Protein AF-A0A7S1RZ98-F1 (afdb_monomer)

pLDDT: mean 93.74, std 7.47, range [61.5, 98.56]

Structure (mmCIF, N/CA/C/O backbone):
data_AF-A0A7S1RZ98-F1
#
_entry.id   AF-A0A7S1RZ98-F1
#
loop_
_atom_site.group_PDB
_atom_site.id
_atom_site.type_symbol
_atom_site.label_atom_id
_atom_site.label_alt_id
_atom_site.label_comp_id
_atom_site.label_asym_id
_atom_site.label_entity_id
_atom_site.label_seq_id
_atom_site.pdbx_PDB_ins_code
_atom_site.Cartn_x
_atom_site.Cartn_y
_atom_site.Cartn_z
_atom_site.occupancy
_atom_site.B_iso_or_equiv
_atom_site.auth_seq_id
_atom_site.auth_comp_id
_atom_site.auth_asym_id
_atom_site.auth_atom_id
_atom_site.pdbx_PDB_model_num
ATOM 1 N N . ARG A 1 1 ? 1.018 -13.438 12.234 1.00 81.25 1 ARG A N 1
ATOM 2 C CA . ARG A 1 1 ? 1.561 -12.276 12.984 1.00 81.25 1 ARG A CA 1
ATOM 3 C C . ARG A 1 1 ? 0.462 -11.280 13.371 1.00 81.25 1 ARG A C 1
ATOM 5 O O . ARG A 1 1 ? 0.225 -11.142 14.561 1.00 81.25 1 ARG A O 1
ATOM 12 N N . TYR A 1 2 ? -0.273 -10.687 12.420 1.00 88.19 2 TYR A N 1
ATOM 13 C CA . TYR A 1 2 ? -1.309 -9.672 12.700 1.00 88.19 2 TYR A CA 1
ATOM 14 C C . TYR A 1 2 ? -2.369 -10.080 13.736 1.00 88.19 2 TYR A C 1
ATOM 16 O O . TYR A 1 2 ? -2.457 -9.448 14.783 1.00 88.19 2 TYR A O 1
ATOM 24 N N . ARG A 1 3 ? -3.100 -11.180 13.515 1.00 90.56 3 ARG A N 1
ATOM 25 C CA . ARG A 1 3 ? -4.128 -11.670 14.461 1.00 90.56 3 ARG A CA 1
ATOM 26 C C . ARG A 1 3 ? -3.591 -12.078 15.833 1.00 90.56 3 ARG A C 1
ATOM 28 O O . ARG A 1 3 ? -4.325 -12.033 16.807 1.00 90.56 3 ARG A O 1
ATOM 35 N N . LYS A 1 4 ? -2.317 -12.475 15.909 1.00 92.81 4 LYS A N 1
ATOM 36 C CA . LYS A 1 4 ? -1.699 -12.953 17.155 1.00 92.81 4 LYS A CA 1
ATOM 37 C C . LYS A 1 4 ? -1.125 -11.821 18.013 1.00 92.81 4 LYS A C 1
ATOM 39 O O . LYS A 1 4 ? -1.041 -11.993 19.218 1.00 92.81 4 LYS A O 1
ATOM 44 N N . ALA A 1 5 ? -0.712 -10.703 17.411 1.00 93.19 5 ALA A N 1
ATOM 45 C CA . ALA A 1 5 ? 0.003 -9.640 18.125 1.00 93.19 5 ALA A CA 1
ATOM 46 C C . ALA A 1 5 ? -0.499 -8.234 17.773 1.00 93.19 5 ALA A C 1
ATOM 48 O O . ALA A 1 5 ? -0.937 -7.501 18.653 1.00 93.19 5 ALA A O 1
ATOM 49 N N . THR A 1 6 ? -0.486 -7.864 16.490 1.00 93.19 6 THR A N 1
ATOM 50 C CA . THR A 1 6 ? -0.806 -6.497 16.053 1.00 93.19 6 THR A CA 1
ATOM 51 C C . THR A 1 6 ? -2.249 -6.104 16.361 1.00 93.19 6 THR A C 1
ATOM 53 O O . THR A 1 6 ? -2.471 -5.067 16.971 1.00 93.19 6 THR A O 1
ATOM 56 N N . LEU A 1 7 ? -3.234 -6.925 15.984 1.00 93.69 7 LEU A N 1
ATOM 57 C CA . LEU A 1 7 ? -4.649 -6.611 16.211 1.00 93.69 7 LEU A CA 1
ATOM 58 C C . LEU A 1 7 ? -5.004 -6.559 17.711 1.00 93.69 7 LEU A C 1
ATOM 60 O O . LEU A 1 7 ? -5.629 -5.580 18.117 1.00 93.69 7 LEU A O 1
ATOM 64 N N . PRO A 1 8 ? -4.565 -7.512 18.563 1.00 94.62 8 PRO A N 1
ATOM 65 C CA . PRO A 1 8 ? -4.723 -7.381 20.013 1.00 94.62 8 PRO A CA 1
ATOM 66 C C . PRO A 1 8 ? -4.103 -6.101 20.589 1.00 94.62 8 PRO A C 1
ATOM 68 O O . PRO A 1 8 ? -4.730 -5.429 21.404 1.00 94.62 8 PRO A O 1
ATOM 71 N N . MET A 1 9 ? -2.897 -5.728 20.145 1.00 94.06 9 MET A N 1
ATOM 72 C CA . MET A 1 9 ? -2.237 -4.497 20.589 1.00 94.06 9 MET A CA 1
ATOM 73 C C . MET A 1 9 ? -3.020 -3.248 20.166 1.00 94.06 9 MET A C 1
ATOM 75 O O . MET A 1 9 ? -3.214 -2.348 20.977 1.00 94.06 9 MET A O 1
ATOM 79 N N . LEU A 1 10 ? -3.512 -3.206 18.924 1.00 92.06 10 LEU A N 1
ATOM 80 C CA . LEU A 1 10 ? -4.313 -2.090 18.415 1.00 92.06 10 LEU A CA 1
ATOM 81 C C . LEU A 1 10 ? -5.631 -1.921 19.180 1.00 92.06 10 LEU A C 1
ATOM 83 O O . LEU A 1 10 ? -6.031 -0.790 19.442 1.00 92.06 10 LEU A O 1
ATOM 87 N N . ARG A 1 11 ? -6.290 -3.022 19.565 1.00 90.12 11 ARG A N 1
ATOM 88 C CA . ARG A 1 11 ? -7.514 -2.981 20.385 1.00 90.12 11 ARG A CA 1
ATOM 89 C C . ARG A 1 11 ? -7.240 -2.351 21.750 1.00 90.12 11 ARG A C 1
ATOM 91 O O . ARG A 1 11 ? -7.879 -1.362 22.089 1.00 90.12 11 ARG A O 1
ATOM 98 N N . ARG A 1 12 ? -6.198 -2.818 22.446 1.00 92.06 12 ARG A N 1
ATOM 99 C CA . ARG A 1 12 ? -5.769 -2.247 23.735 1.00 92.06 12 ARG A CA 1
ATOM 100 C C . ARG A 1 12 ? -5.386 -0.769 23.629 1.00 92.06 12 ARG A C 1
ATOM 102 O O . ARG A 1 12 ? -5.718 0.017 24.507 1.00 92.06 12 ARG A O 1
ATOM 109 N N . ALA A 1 13 ? -4.697 -0.383 22.554 1.00 90.81 13 ALA A N 1
ATOM 110 C CA . ALA A 1 13 ? -4.330 1.012 22.320 1.00 90.81 13 ALA A CA 1
ATOM 111 C C . ALA A 1 13 ? -5.563 1.901 22.095 1.00 90.81 13 ALA A C 1
ATOM 113 O O . ALA A 1 13 ? -5.596 3.030 22.573 1.00 90.81 13 ALA A O 1
ATOM 114 N N . ARG A 1 14 ? -6.587 1.399 21.392 1.00 87.25 14 ARG A N 1
ATOM 115 C CA . ARG A 1 14 ? -7.849 2.121 21.181 1.00 87.25 14 ARG A CA 1
ATOM 116 C C . ARG A 1 14 ? -8.665 2.278 22.456 1.00 87.25 14 ARG A C 1
ATOM 118 O O . ARG A 1 14 ? -9.207 3.356 22.661 1.00 87.25 14 ARG A O 1
ATOM 125 N N . GLU A 1 15 ? -8.729 1.243 23.288 1.00 87.44 15 GLU A N 1
ATOM 126 C CA . GLU A 1 15 ? -9.374 1.308 24.606 1.00 87.44 15 GLU A CA 1
ATOM 127 C C . GLU A 1 15 ? -8.727 2.411 25.455 1.00 87.44 15 GLU A C 1
ATOM 129 O O . G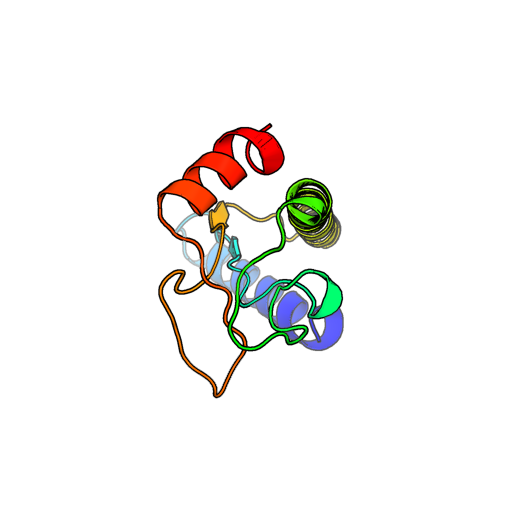LU A 1 15 ? -9.405 3.349 25.855 1.00 87.44 15 GLU A O 1
ATOM 134 N N . ALA A 1 16 ? -7.395 2.394 25.589 1.00 87.62 16 ALA A N 1
ATOM 135 C CA . ALA A 1 16 ? -6.665 3.419 26.339 1.00 87.62 16 ALA A CA 1
ATOM 136 C C . ALA A 1 16 ? -6.791 4.838 25.739 1.00 87.62 16 ALA A C 1
ATOM 138 O O . ALA A 1 16 ? -6.795 5.835 26.462 1.00 87.62 16 ALA A O 1
ATOM 139 N N . ALA A 1 17 ? -6.882 4.953 24.410 1.00 84.75 17 ALA A N 1
ATOM 140 C CA . ALA A 1 17 ? -7.071 6.236 23.732 1.00 84.75 17 ALA A CA 1
ATOM 141 C C . ALA A 1 17 ? -8.489 6.810 23.928 1.00 84.75 17 ALA A C 1
ATOM 143 O O . ALA A 1 17 ? -8.650 8.026 24.018 1.00 84.75 17 ALA A O 1
ATOM 144 N N . GLY A 1 18 ? -9.515 5.956 24.019 1.00 72.38 18 GLY A N 1
ATOM 145 C CA . GLY A 1 18 ? -10.894 6.378 24.290 1.00 72.38 18 GLY A CA 1
ATOM 146 C C . GLY A 1 18 ? -11.036 7.118 25.623 1.00 72.38 18 GLY A C 1
ATOM 147 O O . GLY A 1 18 ? -11.800 8.077 25.714 1.00 72.38 18 GLY A O 1
ATOM 148 N N . ASP A 1 19 ? -10.214 6.752 26.604 1.00 61.50 19 ASP A N 1
ATOM 149 C CA . ASP A 1 19 ? -10.218 7.335 27.948 1.00 61.50 19 ASP A CA 1
ATOM 150 C C . ASP A 1 19 ? -9.498 8.695 28.040 1.00 61.50 19 ASP A C 1
ATOM 152 O O . ASP A 1 19 ? -9.572 9.369 29.066 1.00 61.50 19 ASP A O 1
ATOM 156 N N . SER A 1 20 ? -8.796 9.127 26.983 1.00 66.81 20 SER A N 1
ATOM 157 C CA . SER A 1 20 ? -7.914 10.310 27.015 1.00 66.81 20 SER A CA 1
ATOM 158 C C . SER A 1 20 ? -8.444 11.543 26.268 1.00 66.81 20 SER A C 1
ATOM 160 O O . SER A 1 20 ? -7.755 12.558 26.196 1.00 66.81 20 SER A O 1
ATOM 162 N N . GLY A 1 21 ? -9.672 11.505 25.733 1.00 62.59 21 GLY A N 1
ATOM 163 C CA . GLY A 1 21 ? -10.362 12.686 25.180 1.00 62.59 21 GLY A CA 1
ATOM 164 C C . GLY A 1 21 ? -9.810 13.241 23.852 1.00 62.59 21 GLY A C 1
ATOM 165 O O . GLY A 1 21 ? -10.317 14.244 23.358 1.00 62.59 21 GLY A O 1
ATOM 166 N N . GLY A 1 22 ? -8.806 12.592 23.246 1.00 67.62 22 GLY A N 1
ATOM 167 C CA . GLY A 1 22 ? -8.107 13.035 22.025 1.00 67.62 22 GLY A CA 1
ATOM 168 C C . GLY A 1 22 ? -8.736 12.617 20.685 1.00 67.62 22 GLY A C 1
ATOM 169 O O . GLY A 1 22 ? -8.117 12.794 19.635 1.00 67.62 22 GLY A O 1
ATOM 170 N N . GLY A 1 23 ? -9.949 12.057 20.69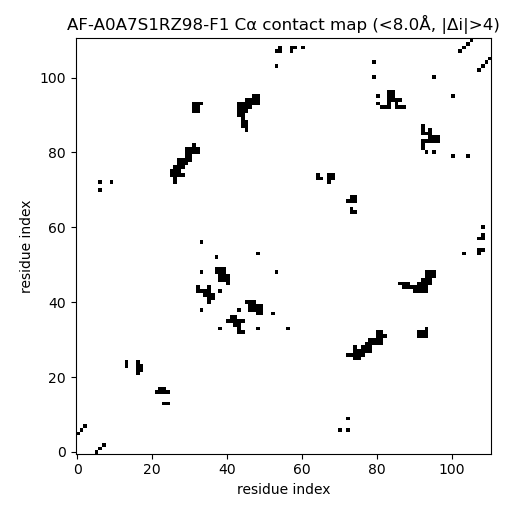6 1.00 72.75 23 GLY A N 1
ATOM 171 C CA . GLY A 1 23 ? -10.611 11.511 19.506 1.00 72.75 23 GLY A CA 1
ATOM 172 C C . GLY A 1 23 ? -10.127 10.103 19.111 1.00 72.75 23 GLY A C 1
ATOM 173 O O . GLY A 1 23 ? -9.262 9.523 19.767 1.00 72.75 23 GLY A O 1
ATOM 174 N N . PRO A 1 24 ? -10.708 9.499 18.056 1.00 78.88 24 PRO A N 1
ATOM 175 C CA . PRO A 1 24 ? -10.423 8.114 17.686 1.00 78.88 24 PRO A CA 1
ATOM 176 C C . PRO A 1 24 ? -8.997 7.933 17.139 1.00 78.88 24 PRO A C 1
ATOM 178 O O . PRO A 1 24 ? -8.536 8.707 16.298 1.00 78.88 24 PRO A O 1
ATOM 181 N N . LEU A 1 25 ? -8.322 6.854 17.556 1.00 88.56 25 LEU A N 1
ATOM 182 C CA . LEU A 1 25 ? -6.989 6.486 17.067 1.00 88.56 25 LEU A CA 1
ATOM 183 C C . LEU A 1 25 ? -7.006 6.218 15.550 1.00 88.56 25 LEU A C 1
ATOM 185 O O . LEU A 1 25 ? -7.632 5.258 15.083 1.00 88.56 25 LEU A O 1
ATOM 189 N N . LYS A 1 26 ? -6.266 7.033 14.792 1.00 91.62 26 LYS A N 1
ATOM 190 C CA . LYS A 1 26 ? -6.100 6.899 13.338 1.00 91.62 26 LYS A CA 1
ATOM 191 C C . LYS A 1 26 ? -4.994 5.900 13.006 1.00 91.62 26 LYS A C 1
ATOM 193 O O . LYS A 1 26 ? -3.914 5.954 13.588 1.00 91.62 26 LYS A O 1
ATOM 198 N N . LEU A 1 27 ? -5.256 5.006 12.053 1.00 94.25 27 LEU A N 1
ATOM 199 C CA . LEU A 1 27 ? -4.289 4.008 11.592 1.00 94.25 27 LEU A CA 1
ATOM 200 C C . LEU A 1 27 ? -3.755 4.385 10.212 1.00 94.25 27 LEU A C 1
ATOM 202 O O . LEU A 1 27 ? -4.536 4.575 9.284 1.00 94.25 27 LEU A O 1
ATOM 206 N N . VAL A 1 28 ? -2.433 4.459 10.076 1.00 96.88 28 VAL A N 1
ATOM 207 C CA . VAL A 1 28 ? -1.749 4.645 8.790 1.00 96.88 28 VAL A CA 1
ATOM 208 C C . VAL A 1 28 ? -0.960 3.381 8.478 1.00 96.88 28 VAL A C 1
ATOM 210 O O . VAL A 1 28 ? -0.291 2.849 9.365 1.00 96.88 28 VAL A O 1
ATOM 213 N N . ALA A 1 29 ? -1.033 2.895 7.240 1.00 97.31 29 ALA A N 1
ATOM 214 C CA . ALA A 1 29 ? -0.232 1.762 6.781 1.00 97.31 29 ALA A CA 1
ATOM 215 C C . ALA A 1 29 ? 0.683 2.159 5.616 1.00 97.31 29 ALA A C 1
ATOM 217 O O . ALA A 1 29 ? 0.285 2.901 4.726 1.00 97.31 29 ALA A O 1
ATOM 218 N N . SER A 1 30 ? 1.906 1.636 5.626 1.00 97.81 30 SER A N 1
ATOM 219 C CA . SER A 1 30 ? 2.937 1.892 4.617 1.00 97.81 30 SER A CA 1
ATOM 220 C C . SER A 1 30 ? 3.603 0.558 4.275 1.00 97.81 30 SER A C 1
ATOM 222 O O . SER A 1 30 ? 4.092 -0.111 5.196 1.00 97.81 30 SER A O 1
ATOM 224 N N . PRO A 1 31 ? 3.575 0.091 3.014 1.00 97.50 31 PRO A N 1
ATOM 225 C CA . PRO A 1 31 ? 4.236 -1.153 2.648 1.00 97.50 31 PRO A CA 1
ATOM 226 C C . PRO A 1 31 ? 5.741 -0.940 2.476 1.00 97.50 31 PRO A C 1
ATOM 228 O O . PRO A 1 31 ? 6.180 0.049 1.901 1.00 97.50 31 PRO A O 1
ATOM 231 N N . TRP A 1 32 ? 6.537 -1.911 2.919 1.00 97.25 32 TRP A N 1
ATOM 232 C CA . TRP A 1 32 ? 7.981 -1.917 2.665 1.00 97.25 32 TRP A CA 1
ATOM 233 C C . TRP A 1 32 ? 8.346 -2.453 1.286 1.00 97.25 32 TRP A C 1
ATOM 235 O O . TRP A 1 32 ? 9.333 -2.020 0.699 1.00 97.25 32 TRP A O 1
ATOM 245 N N . SER A 1 33 ? 7.574 -3.402 0.756 1.00 97.38 33 SER A N 1
ATOM 246 C CA . SER A 1 33 ? 7.852 -3.972 -0.558 1.00 97.38 33 SER A CA 1
ATOM 247 C C . SER A 1 33 ? 6.668 -4.786 -1.080 1.00 97.38 33 SER A C 1
ATOM 249 O O . SER A 1 33 ? 6.017 -5.487 -0.293 1.00 97.38 33 SER A O 1
ATOM 251 N N . PRO A 1 34 ? 6.410 -4.760 -2.396 1.00 97.81 34 PRO A N 1
ATOM 252 C CA . PRO A 1 34 ? 5.598 -5.769 -3.060 1.00 97.81 34 PRO A CA 1
ATOM 253 C C . PRO A 1 34 ? 6.200 -7.182 -2.921 1.00 97.81 34 PRO A C 1
ATOM 255 O O . PRO A 1 34 ? 7.403 -7.337 -2.684 1.00 97.81 34 PRO A O 1
ATOM 258 N N . PRO A 1 35 ? 5.403 -8.246 -3.126 1.00 98.06 35 PRO A N 1
ATOM 259 C CA . PRO A 1 35 ? 5.924 -9.602 -3.247 1.00 98.06 35 PRO A CA 1
ATOM 260 C C . PRO A 1 35 ? 7.029 -9.708 -4.306 1.00 98.06 35 PRO A C 1
ATOM 262 O O . PRO A 1 35 ? 6.937 -9.108 -5.374 1.00 98.06 35 PRO A O 1
ATOM 265 N N . ALA A 1 36 ? 8.036 -10.546 -4.047 1.00 98.12 36 ALA A N 1
ATOM 266 C CA . ALA A 1 36 ? 9.214 -10.711 -4.903 1.00 98.12 36 ALA A CA 1
ATOM 267 C C . ALA A 1 36 ? 8.887 -10.954 -6.391 1.00 98.12 36 ALA A C 1
ATOM 269 O O . ALA A 1 36 ? 9.556 -10.429 -7.277 1.00 98.12 36 ALA A O 1
ATOM 270 N N . TRP A 1 37 ? 7.828 -11.713 -6.683 1.00 98.25 37 TRP A N 1
ATOM 271 C CA . TRP A 1 37 ? 7.419 -12.025 -8.053 1.00 98.25 37 TRP A CA 1
ATOM 272 C C . TRP A 1 37 ? 6.845 -10.824 -8.820 1.00 98.25 37 TRP A C 1
ATOM 274 O O . TRP A 1 37 ? 6.803 -10.876 -10.048 1.00 98.25 37 TRP A O 1
ATOM 284 N N . MET A 1 38 ? 6.448 -9.751 -8.126 1.00 98.56 38 MET A N 1
ATOM 285 C CA . MET A 1 38 ? 5.986 -8.505 -8.742 1.00 98.56 38 MET A CA 1
ATOM 286 C C . MET A 1 38 ? 7.131 -7.549 -9.115 1.00 98.56 38 MET A C 1
ATOM 288 O O . MET A 1 38 ? 6.886 -6.500 -9.711 1.00 98.56 38 MET A O 1
ATOM 292 N N . LYS A 1 39 ? 8.370 -7.869 -8.730 1.00 97.94 39 LYS A N 1
ATOM 293 C CA . LYS A 1 39 ? 9.487 -6.925 -8.756 1.00 97.94 39 LYS A CA 1
ATOM 294 C C . LYS A 1 39 ? 10.545 -7.284 -9.785 1.00 97.94 39 LYS A C 1
ATOM 296 O O . LYS A 1 39 ? 10.832 -8.459 -10.019 1.00 97.94 39 LYS A O 1
ATOM 301 N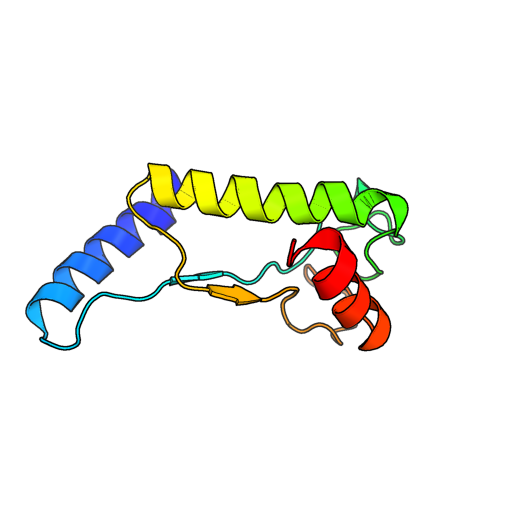 N . THR A 1 40 ? 11.201 -6.252 -10.313 1.00 97.62 40 THR A N 1
ATOM 302 C CA . THR A 1 40 ? 12.303 -6.389 -11.278 1.00 97.62 40 THR A CA 1
ATOM 303 C C . THR A 1 40 ? 13.484 -7.179 -10.716 1.00 97.62 40 THR A C 1
ATOM 305 O O . THR A 1 40 ? 14.093 -7.961 -11.440 1.00 97.62 40 THR A O 1
ATOM 308 N N . SER A 1 41 ? 13.766 -7.043 -9.416 1.00 96.62 41 SER A N 1
ATOM 309 C CA . SER A 1 41 ? 14.839 -7.766 -8.718 1.00 96.62 41 SER A CA 1
ATOM 310 C C . SER A 1 41 ? 14.511 -9.231 -8.418 1.00 96.62 41 SER A C 1
ATOM 312 O O . SER A 1 41 ? 15.382 -9.960 -7.950 1.00 96.62 41 SER A O 1
ATOM 314 N N . ARG A 1 42 ? 13.257 -9.669 -8.623 1.00 97.50 42 ARG A N 1
ATOM 315 C CA . ARG A 1 42 ? 12.746 -10.978 -8.168 1.00 97.50 42 ARG A CA 1
ATOM 316 C C . ARG A 1 42 ? 12.959 -11.230 -6.667 1.00 97.50 42 ARG A C 1
ATOM 318 O O . ARG A 1 42 ? 12.969 -12.376 -6.225 1.00 97.50 42 ARG A O 1
ATOM 325 N N . SER A 1 43 ? 13.090 -10.162 -5.880 1.00 97.00 43 SER A N 1
ATOM 326 C CA . SER A 1 43 ? 13.312 -10.177 -4.435 1.00 97.00 43 SER 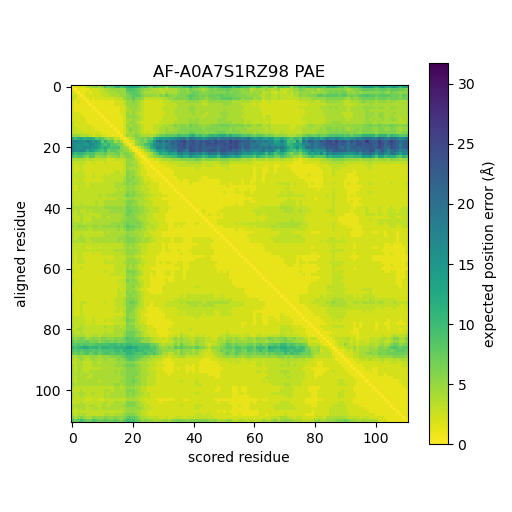A CA 1
ATOM 327 C C . SER A 1 43 ? 12.482 -9.086 -3.760 1.00 97.00 43 SER A C 1
ATOM 329 O O . SER A 1 43 ? 12.192 -8.044 -4.350 1.00 97.00 43 SER A O 1
ATOM 331 N N . MET A 1 44 ? 12.105 -9.287 -2.494 1.00 97.12 44 MET A N 1
ATOM 332 C CA . MET A 1 44 ? 11.491 -8.215 -1.699 1.00 97.12 44 MET A CA 1
ATOM 333 C C . MET A 1 44 ? 12.489 -7.102 -1.348 1.00 97.12 44 MET A C 1
ATOM 335 O O . MET A 1 44 ? 12.063 -6.014 -0.974 1.00 97.12 44 MET A O 1
ATOM 339 N N . ILE A 1 45 ? 13.785 -7.329 -1.544 1.00 97.25 45 ILE A N 1
ATOM 340 C CA . ILE A 1 45 ? 14.857 -6.344 -1.381 1.00 97.25 45 ILE A CA 1
ATOM 341 C C . ILE A 1 45 ? 15.163 -5.712 -2.746 1.00 97.25 45 ILE A C 1
ATOM 343 O O . ILE A 1 45 ? 15.252 -6.433 -3.744 1.00 97.25 45 ILE A O 1
ATOM 347 N N . GLN A 1 46 ? 15.312 -4.383 -2.784 1.00 96.19 46 GLN A N 1
ATOM 348 C CA . GLN A 1 46 ? 15.687 -3.575 -3.955 1.00 96.19 46 GLN A CA 1
ATOM 349 C C . GLN A 1 46 ? 14.784 -3.734 -5.189 1.00 96.19 46 GLN A C 1
ATOM 351 O O . GLN A 1 46 ? 13.845 -4.525 -5.221 1.00 96.19 46 GLN A O 1
ATOM 356 N N . GLY A 1 47 ? 15.061 -2.976 -6.247 1.00 95.50 47 GLY A N 1
ATOM 357 C CA . GLY A 1 47 ? 14.304 -3.030 -7.495 1.00 95.50 47 GLY A CA 1
ATOM 358 C C . GLY A 1 47 ? 12.991 -2.251 -7.444 1.00 95.50 47 GLY A C 1
ATOM 359 O O . GLY A 1 47 ? 12.687 -1.554 -6.477 1.00 95.50 47 GLY A O 1
ATOM 360 N N . HIS A 1 48 ? 12.224 -2.381 -8.521 1.00 97.00 48 HIS A N 1
ATOM 361 C CA . HIS A 1 48 ? 11.010 -1.613 -8.788 1.00 97.00 48 HIS A CA 1
ATOM 362 C C . HIS A 1 48 ? 9.828 -2.561 -8.988 1.00 97.00 48 HIS A C 1
ATOM 364 O O . HIS A 1 48 ? 10.007 -3.738 -9.328 1.00 97.00 48 HIS A O 1
ATOM 370 N N . LEU A 1 49 ? 8.617 -2.042 -8.805 1.00 97.81 49 LEU A N 1
ATOM 371 C CA . LEU A 1 49 ? 7.392 -2.730 -9.195 1.00 97.81 49 LEU A CA 1
ATOM 372 C C . LEU A 1 49 ? 7.325 -2.825 -10.727 1.00 97.81 49 LEU A C 1
ATOM 374 O O . LEU A 1 49 ? 7.350 -1.801 -11.408 1.00 97.81 49 LEU A O 1
ATOM 378 N N . GLU A 1 50 ? 7.215 -4.037 -11.282 1.00 98.06 50 GLU A N 1
ATOM 379 C CA . GLU A 1 50 ? 7.030 -4.182 -12.731 1.00 98.06 50 GLU A CA 1
ATOM 380 C C . GLU A 1 50 ? 5.661 -3.619 -13.145 1.00 98.06 50 GLU A C 1
ATOM 382 O O . GLU A 1 50 ? 4.636 -3.923 -12.531 1.00 98.06 50 GLU A O 1
ATOM 387 N N . GLU A 1 51 ? 5.631 -2.847 -14.232 1.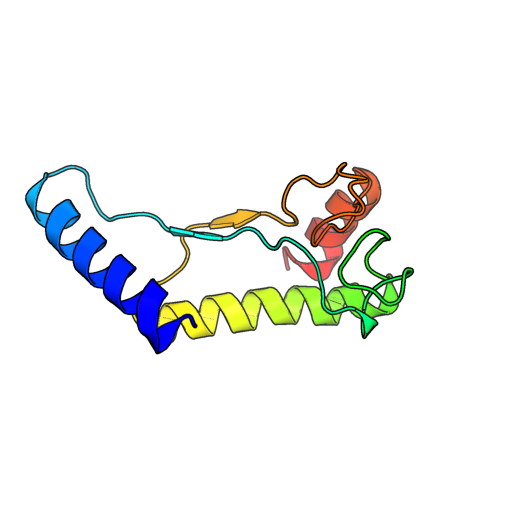00 97.19 51 GLU A N 1
ATOM 388 C CA . GLU A 1 51 ? 4.440 -2.127 -14.700 1.00 97.19 51 GLU A CA 1
ATOM 389 C C . GLU A 1 51 ? 3.211 -3.033 -14.873 1.00 97.19 51 GLU A C 1
ATOM 391 O O . GLU A 1 51 ? 2.123 -2.712 -14.396 1.00 97.19 51 GLU A O 1
ATOM 396 N N . LYS A 1 52 ? 3.406 -4.230 -15.441 1.00 98.00 52 LYS A N 1
ATOM 397 C CA . LYS A 1 52 ? 2.345 -5.233 -15.642 1.00 98.00 52 LYS A CA 1
ATOM 398 C C . LYS A 1 52 ? 1.647 -5.691 -14.354 1.00 98.00 52 LYS A C 1
ATOM 400 O O . LYS A 1 52 ? 0.564 -6.263 -14.427 1.00 98.00 52 LYS A O 1
ATOM 405 N N . TYR A 1 53 ? 2.250 -5.474 -13.183 1.00 98.56 53 TYR A N 1
ATOM 406 C CA . TYR A 1 53 ? 1.674 -5.852 -11.891 1.00 98.56 53 TYR A CA 1
ATOM 407 C C . TYR A 1 53 ? 1.081 -4.677 -11.114 1.00 98.56 53 TYR A C 1
ATOM 409 O O . TYR A 1 53 ? 0.535 -4.904 -10.036 1.00 98.56 53 TYR A O 1
ATOM 417 N N . ARG A 1 54 ? 1.115 -3.445 -11.638 1.00 98.12 54 ARG A N 1
ATOM 418 C CA . ARG A 1 54 ? 0.576 -2.266 -10.940 1.00 98.12 54 ARG A CA 1
ATOM 419 C C . ARG A 1 54 ? -0.894 -2.431 -10.550 1.00 98.12 54 ARG A C 1
ATOM 421 O O . ARG A 1 54 ? -1.228 -2.254 -9.384 1.00 98.12 54 ARG A O 1
ATOM 428 N N . GLY A 1 55 ? -1.751 -2.886 -11.464 1.00 98.44 55 GLY A N 1
ATOM 429 C CA . GLY A 1 55 ? -3.160 -3.151 -11.138 1.00 98.44 55 GLY A CA 1
ATOM 430 C C . GLY A 1 55 ? -3.338 -4.216 -10.045 1.00 98.44 55 GLY A C 1
ATOM 431 O O . GLY A 1 55 ? -4.137 -4.049 -9.125 1.00 98.44 55 GLY A O 1
ATOM 432 N N . ALA A 1 56 ? -2.542 -5.290 -10.085 1.00 98.50 56 ALA A N 1
ATOM 433 C CA . ALA A 1 56 ? -2.574 -6.326 -9.051 1.00 98.50 56 ALA A CA 1
ATOM 434 C C . ALA A 1 56 ? -2.084 -5.802 -7.691 1.00 98.50 56 ALA A C 1
ATOM 436 O O . ALA A 1 56 ? -2.628 -6.179 -6.652 1.00 98.50 56 ALA A O 1
ATOM 437 N N . TRP A 1 57 ? -1.082 -4.919 -7.692 1.00 98.56 57 TRP A N 1
ATOM 438 C CA . TRP A 1 57 ? -0.563 -4.293 -6.484 1.00 98.56 57 TRP A CA 1
ATOM 439 C C . TRP A 1 57 ? -1.572 -3.325 -5.862 1.00 98.56 57 TRP A C 1
ATOM 441 O O . TRP A 1 57 ? -1.820 -3.414 -4.664 1.00 98.56 57 TRP A O 1
ATOM 451 N N . ALA A 1 58 ? -2.251 -2.498 -6.660 1.00 98.56 58 ALA A N 1
ATOM 452 C CA . ALA A 1 58 ? -3.365 -1.675 -6.180 1.00 98.56 58 ALA A CA 1
ATOM 453 C C . ALA A 1 58 ? -4.485 -2.536 -5.562 1.00 98.56 58 ALA A C 1
ATOM 455 O O . ALA A 1 58 ? -4.939 -2.273 -4.448 1.00 98.56 58 ALA A O 1
ATOM 456 N N . GLY A 1 59 ? -4.844 -3.654 -6.202 1.00 98.44 59 GLY A N 1
ATOM 457 C CA . GLY A 1 59 ? -5.792 -4.617 -5.631 1.00 98.44 59 GLY A CA 1
ATOM 458 C C . GLY A 1 59 ? -5.337 -5.223 -4.293 1.00 98.44 59 GLY A C 1
ATOM 459 O O . GLY A 1 59 ? -6.172 -5.572 -3.456 1.00 98.44 59 GLY A O 1
ATOM 460 N N . TYR A 1 60 ? -4.027 -5.324 -4.050 1.00 98.12 60 TYR A N 1
ATOM 461 C CA . TYR A 1 60 ? -3.486 -5.759 -2.760 1.00 98.12 60 TYR A CA 1
ATOM 462 C C . TYR A 1 60 ? -3.766 -4.733 -1.653 1.00 98.12 60 TYR A C 1
ATOM 464 O O . TYR A 1 60 ? -4.162 -5.131 -0.556 1.00 98.12 60 TYR A O 1
ATOM 472 N N . PHE A 1 61 ? -3.628 -3.429 -1.932 1.00 98.50 61 PHE A N 1
ATOM 473 C CA . PHE A 1 61 ? -3.990 -2.366 -0.983 1.00 98.50 61 PHE A CA 1
ATOM 474 C C . PHE A 1 61 ? -5.459 -2.441 -0.580 1.00 98.50 61 PHE A C 1
ATOM 476 O O . PHE A 1 61 ? -5.758 -2.419 0.614 1.00 98.50 61 PHE A O 1
ATOM 483 N N . VAL A 1 62 ? -6.357 -2.587 -1.559 1.00 98.19 62 VAL A N 1
ATOM 484 C CA . VAL A 1 62 ? -7.803 -2.690 -1.314 1.00 98.19 62 VAL A CA 1
ATOM 485 C C . VAL A 1 62 ? -8.099 -3.869 -0.391 1.00 98.19 62 VAL A C 1
ATOM 487 O O . VAL A 1 62 ? -8.656 -3.686 0.689 1.00 98.19 62 VAL A O 1
ATOM 490 N N . ARG A 1 63 ? -7.619 -5.069 -0.742 1.00 98.38 63 ARG A N 1
ATOM 491 C CA . ARG A 1 63 ? -7.835 -6.276 0.073 1.00 98.38 63 ARG A CA 1
ATOM 492 C C . ARG A 1 63 ? -7.236 -6.156 1.473 1.00 98.38 63 ARG A C 1
ATOM 494 O O . ARG A 1 63 ? -7.799 -6.683 2.430 1.00 98.38 63 ARG A O 1
ATOM 501 N N . PHE A 1 64 ? -6.093 -5.485 1.610 1.00 97.44 64 PHE A N 1
ATOM 502 C CA . PHE A 1 64 ? -5.471 -5.236 2.908 1.00 97.44 64 PHE A CA 1
ATOM 503 C C . PHE A 1 64 ? -6.321 -4.294 3.772 1.00 97.44 64 PHE A C 1
ATOM 505 O O . PHE A 1 64 ? -6.565 -4.596 4.942 1.00 97.44 64 PHE A O 1
ATOM 512 N N . ALA A 1 65 ? -6.812 -3.193 3.196 1.00 97.75 65 ALA A N 1
ATOM 513 C CA . ALA A 1 65 ? -7.687 -2.245 3.878 1.00 97.75 65 ALA A CA 1
ATOM 514 C C . ALA A 1 65 ? -9.021 -2.893 4.288 1.00 97.75 65 ALA A C 1
ATOM 516 O O . ALA A 1 65 ? -9.435 -2.758 5.440 1.00 97.75 65 ALA A O 1
ATOM 517 N N . GLU A 1 66 ? -9.644 -3.663 3.392 1.00 98.25 66 GLU A N 1
ATOM 518 C CA . GLU A 1 66 ? -10.868 -4.425 3.663 1.00 98.25 66 GLU A CA 1
ATOM 519 C C . GLU A 1 66 ? -10.668 -5.450 4.785 1.00 98.25 66 GLU A C 1
ATOM 521 O O . GLU A 1 66 ? -11.487 -5.538 5.699 1.00 98.25 66 GLU A O 1
ATOM 526 N N . ALA A 1 67 ? -9.555 -6.193 4.772 1.00 97.25 67 ALA A N 1
ATOM 527 C CA . ALA A 1 67 ? -9.250 -7.166 5.818 1.00 97.25 67 ALA A CA 1
ATOM 528 C C . ALA A 1 67 ? -9.075 -6.502 7.193 1.00 97.25 67 ALA A C 1
ATOM 530 O O . ALA A 1 67 ? -9.533 -7.034 8.202 1.00 97.25 67 ALA A O 1
ATOM 531 N N . PHE A 1 68 ? -8.439 -5.329 7.248 1.00 95.94 68 PHE A N 1
ATOM 532 C CA . PHE A 1 68 ? -8.311 -4.553 8.482 1.00 95.94 68 PHE A CA 1
ATOM 533 C C . PHE A 1 68 ? -9.654 -3.986 8.953 1.00 95.94 68 PHE A C 1
ATOM 535 O O . PHE A 1 68 ? -9.967 -4.056 10.145 1.00 95.94 68 PHE A O 1
ATOM 542 N N . ALA A 1 69 ? -10.477 -3.483 8.031 1.00 95.81 69 ALA A N 1
ATOM 543 C CA . ALA A 1 69 ? -11.825 -3.015 8.332 1.00 95.81 69 ALA A CA 1
ATOM 544 C C . ALA A 1 69 ? -12.710 -4.144 8.891 1.00 95.81 69 ALA A C 1
ATOM 546 O O . ALA A 1 69 ? -13.372 -3.944 9.908 1.00 95.81 69 ALA A O 1
ATOM 547 N N . ALA A 1 70 ? -12.648 -5.345 8.305 1.00 96.44 70 ALA A N 1
A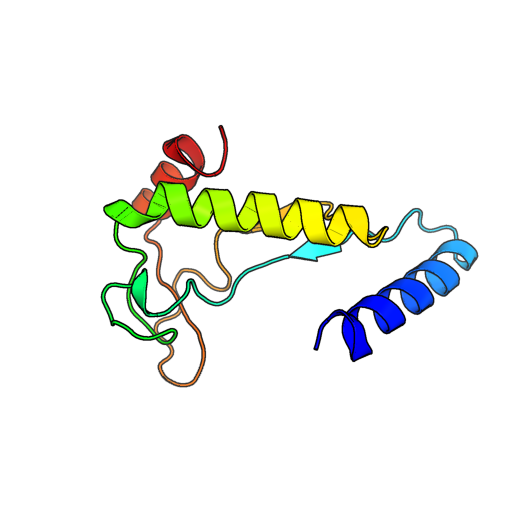TOM 548 C CA . ALA A 1 70 ? -13.381 -6.526 8.768 1.00 96.44 70 ALA A CA 1
ATOM 549 C C . ALA A 1 70 ? -12.981 -6.976 10.187 1.00 96.44 70 ALA A C 1
ATOM 551 O O . ALA A 1 70 ? -13.788 -7.553 10.910 1.00 96.44 70 ALA A O 1
ATOM 552 N N . GLU A 1 71 ? -11.753 -6.679 10.620 1.00 94.50 71 GLU A N 1
ATOM 553 C CA . GLU A 1 71 ? -11.266 -6.945 11.983 1.00 94.50 71 GLU A CA 1
ATOM 554 C C . GLU A 1 71 ? -11.596 -5.802 12.973 1.00 94.50 71 GLU A C 1
ATOM 556 O O . GLU A 1 71 ? -11.123 -5.808 14.119 1.00 94.50 71 GLU A O 1
ATOM 561 N N . GLY A 1 72 ? -12.395 -4.817 12.536 1.00 91.31 72 GLY A N 1
ATOM 562 C CA . GLY A 1 72 ? -12.801 -3.637 13.303 1.00 91.31 72 GLY A CA 1
ATOM 563 C C . GLY A 1 72 ? -11.738 -2.538 13.363 1.00 91.31 72 GLY A C 1
ATOM 564 O O . GLY A 1 72 ? -11.845 -1.626 14.181 1.00 91.31 72 GLY A O 1
ATOM 565 N N . ALA A 1 73 ? -10.696 -2.602 12.531 1.00 93.12 73 ALA A N 1
ATOM 566 C CA . ALA A 1 73 ? -9.541 -1.707 12.557 1.00 93.12 73 ALA A CA 1
ATOM 567 C C . ALA A 1 73 ? -9.335 -0.981 11.212 1.00 93.12 73 ALA A C 1
ATOM 569 O O . ALA A 1 73 ? -8.277 -1.140 10.607 1.00 93.12 73 ALA A O 1
ATOM 570 N N . PRO A 1 74 ? -10.307 -0.176 10.731 1.00 94.69 74 PRO A N 1
ATOM 571 C CA . PRO A 1 74 ? -10.189 0.487 9.436 1.00 94.69 74 PRO A CA 1
ATOM 572 C C . PRO A 1 74 ? -8.973 1.418 9.393 1.00 94.69 74 PRO A C 1
ATOM 574 O O . PRO A 1 74 ? -8.646 2.088 10.381 1.00 94.69 74 PRO A O 1
ATOM 577 N N . LEU A 1 75 ? -8.316 1.445 8.235 1.00 96.12 75 LEU A N 1
ATOM 578 C CA . LEU A 1 75 ? -7.208 2.351 7.960 1.00 96.12 75 LEU A CA 1
ATOM 579 C C . LEU A 1 75 ? -7.755 3.757 7.696 1.00 96.12 75 LEU A C 1
ATOM 581 O O . LEU A 1 75 ? -8.762 3.920 7.01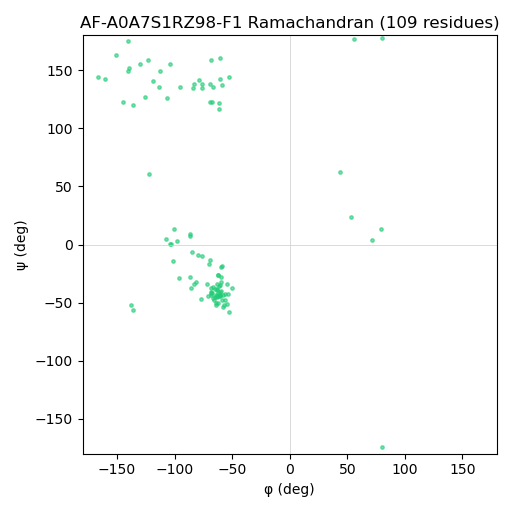3 1.00 96.12 75 LEU A O 1
ATOM 585 N N . TRP A 1 76 ? -7.089 4.769 8.244 1.00 96.44 76 TRP A N 1
ATOM 586 C CA . TRP A 1 76 ? -7.372 6.176 7.963 1.00 96.44 76 TRP A CA 1
ATOM 587 C C . TRP A 1 76 ? -6.626 6.658 6.717 1.00 96.44 76 TRP A C 1
ATOM 589 O O . TRP A 1 76 ? -7.171 7.435 5.941 1.00 96.44 76 TRP A O 1
ATOM 599 N N . ALA A 1 77 ? -5.392 6.193 6.521 1.00 97.31 77 ALA A N 1
ATOM 600 C CA . ALA A 1 77 ? -4.609 6.508 5.335 1.00 97.31 77 ALA A CA 1
ATOM 601 C C . ALA A 1 77 ? -3.628 5.383 5.000 1.00 97.31 77 ALA A C 1
ATOM 603 O O . ALA A 1 77 ? -3.295 4.538 5.839 1.00 97.31 77 ALA A O 1
ATOM 604 N N . VAL A 1 78 ? -3.135 5.419 3.768 1.00 98.06 78 VAL A N 1
ATOM 605 C CA . VAL A 1 78 ? -2.003 4.619 3.311 1.00 98.06 78 VAL A CA 1
ATOM 606 C C . VAL A 1 78 ? -0.994 5.516 2.608 1.00 98.06 78 VAL A C 1
ATOM 608 O O . VAL A 1 78 ? -1.358 6.566 2.081 1.00 98.06 78 VAL A O 1
ATOM 611 N N . THR A 1 79 ? 0.265 5.100 2.588 1.00 97.88 79 THR A N 1
ATOM 612 C CA . THR A 1 79 ? 1.272 5.636 1.664 1.00 97.88 79 THR A CA 1
ATOM 613 C C . THR A 1 79 ? 1.511 4.622 0.545 1.00 97.88 79 THR A C 1
ATOM 615 O O . THR A 1 79 ? 1.285 3.425 0.734 1.00 97.88 79 THR A O 1
ATOM 618 N N . VAL A 1 80 ? 1.966 5.078 -0.626 1.00 96.62 80 VAL A N 1
ATOM 619 C CA . VAL A 1 80 ? 2.258 4.185 -1.765 1.00 96.62 80 VAL A CA 1
ATOM 620 C C . VAL A 1 80 ? 3.370 3.199 -1.425 1.00 96.62 80 VAL A C 1
ATOM 622 O O . VAL A 1 80 ? 3.302 2.023 -1.778 1.00 96.62 80 VAL A O 1
ATOM 625 N N . GLN A 1 81 ? 4.405 3.683 -0.751 1.00 97.19 81 GLN A N 1
ATOM 626 C CA . GLN A 1 81 ? 5.601 2.920 -0.461 1.00 97.19 81 GLN A CA 1
ATOM 627 C C . GLN A 1 81 ? 6.340 3.578 0.704 1.00 97.19 81 GLN A C 1
ATOM 629 O O . GLN A 1 81 ? 6.374 4.802 0.833 1.00 97.19 81 GLN A O 1
ATOM 634 N N . ASN A 1 82 ? 6.924 2.766 1.578 1.00 97.50 82 ASN A N 1
ATOM 635 C CA . ASN A 1 82 ? 7.804 3.262 2.619 1.00 97.50 82 ASN A CA 1
ATOM 636 C C . ASN A 1 82 ? 9.170 3.625 2.028 1.00 97.50 82 ASN A C 1
ATOM 638 O O . ASN A 1 82 ? 9.720 2.814 1.285 1.00 97.50 82 ASN A O 1
ATOM 642 N N . GLU A 1 83 ? 9.720 4.788 2.397 1.00 95.25 83 GLU A N 1
ATOM 643 C CA . GLU A 1 83 ? 11.066 5.236 1.994 1.00 95.25 83 GLU A CA 1
ATOM 644 C C . GLU A 1 83 ? 11.351 4.981 0.502 1.00 95.25 83 GLU A C 1
ATOM 646 O O . GLU A 1 83 ? 12.230 4.202 0.142 1.00 95.25 83 GLU A O 1
ATOM 651 N N . VAL A 1 84 ? 10.568 5.616 -0.376 1.00 92.56 84 VAL A N 1
ATOM 652 C CA . VAL A 1 84 ? 10.487 5.285 -1.814 1.00 92.56 84 VAL A CA 1
ATOM 653 C C . VAL A 1 84 ? 11.806 5.415 -2.584 1.00 92.56 84 VAL A C 1
ATOM 655 O O . VAL A 1 84 ? 11.950 4.831 -3.654 1.00 92.56 84 VAL A O 1
ATOM 658 N N . GLU A 1 85 ? 12.770 6.163 -2.047 1.00 91.38 85 GLU A N 1
ATOM 659 C CA . GLU A 1 85 ? 14.104 6.354 -2.630 1.00 91.38 85 GLU A CA 1
ATOM 660 C C . GLU A 1 85 ? 15.173 5.437 -2.011 1.00 91.38 85 GLU A C 1
ATOM 662 O O . GLU A 1 85 ? 16.348 5.532 -2.360 1.00 91.38 85 GLU A O 1
ATOM 667 N N . SER A 1 86 ? 14.795 4.544 -1.090 1.00 88.81 86 SER A N 1
ATOM 668 C CA . SER A 1 86 ? 15.738 3.665 -0.399 1.00 88.81 86 SER A CA 1
ATOM 669 C C . SER A 1 86 ? 16.327 2.613 -1.339 1.00 88.81 86 SER A C 1
ATOM 671 O O . SER A 1 86 ? 15.615 1.788 -1.913 1.00 88.81 86 SER A O 1
ATOM 673 N N . GLU A 1 87 ? 17.657 2.603 -1.438 1.00 82.75 87 GLU A N 1
ATOM 674 C CA . GLU A 1 87 ? 18.440 1.594 -2.168 1.00 82.75 87 GLU A CA 1
ATOM 675 C C . GLU A 1 87 ? 19.058 0.537 -1.235 1.00 82.75 87 GLU A C 1
ATOM 677 O O . GLU A 1 87 ? 19.929 -0.236 -1.639 1.00 82.75 87 GLU A O 1
ATOM 682 N N . ASN A 1 88 ? 18.605 0.486 0.022 1.00 89.25 88 ASN A N 1
ATOM 683 C CA . ASN A 1 88 ? 19.113 -0.440 1.028 1.00 89.25 88 ASN A CA 1
ATOM 684 C C . ASN A 1 88 ? 18.943 -1.911 0.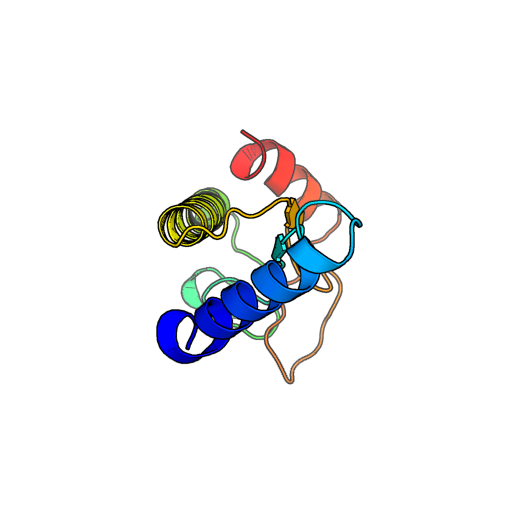594 1.00 89.25 88 ASN A C 1
ATOM 686 O O . ASN A 1 88 ? 17.897 -2.299 0.066 1.00 89.25 88 ASN A O 1
ATOM 690 N N . ASP A 1 89 ? 19.978 -2.717 0.837 1.00 92.44 89 ASP A N 1
ATOM 691 C CA . ASP A 1 89 ? 20.103 -4.129 0.465 1.00 92.44 89 ASP A CA 1
ATOM 692 C C . ASP A 1 89 ? 19.900 -5.112 1.637 1.00 92.44 89 ASP A C 1
ATOM 694 O O . ASP A 1 89 ? 19.984 -6.327 1.461 1.00 92.44 89 ASP A O 1
ATOM 698 N N . ARG A 1 90 ? 19.626 -4.608 2.843 1.00 94.44 90 ARG A N 1
ATOM 699 C CA . ARG A 1 90 ? 19.518 -5.401 4.079 1.00 94.44 90 ARG A CA 1
ATOM 700 C C . ARG A 1 90 ? 18.092 -5.794 4.438 1.00 94.44 90 ARG A C 1
ATOM 702 O O . ARG A 1 90 ? 17.901 -6.798 5.119 1.00 94.44 90 ARG A O 1
ATOM 709 N N . TRP A 1 91 ? 17.108 -4.992 4.045 1.00 95.38 91 TRP A N 1
ATOM 710 C CA . TRP A 1 91 ? 15.692 -5.225 4.331 1.00 95.38 91 TRP A CA 1
ATOM 711 C C . TRP A 1 91 ? 14.822 -4.873 3.132 1.00 95.38 91 TRP A C 1
ATOM 713 O O . TRP A 1 91 ? 15.302 -4.418 2.094 1.00 95.38 91 TRP A O 1
ATOM 723 N N . GLU A 1 92 ? 13.531 -5.152 3.255 1.00 96.94 92 GLU A N 1
ATOM 724 C CA . GLU A 1 92 ? 12.565 -4.985 2.186 1.00 96.94 92 GLU A CA 1
ATOM 725 C C . GLU A 1 92 ? 12.467 -3.518 1.746 1.00 96.94 92 GLU A C 1
ATOM 727 O O . GLU A 1 92 ? 12.149 -2.632 2.536 1.00 96.94 92 GLU A O 1
ATOM 732 N N . THR A 1 93 ? 12.725 -3.279 0.463 1.00 97.06 93 THR A N 1
ATOM 733 C CA . THR A 1 93 ? 12.687 -1.960 -0.179 1.00 97.06 93 THR A CA 1
ATOM 734 C C . THR A 1 93 ? 12.073 -2.094 -1.563 1.00 97.06 93 THR A C 1
ATOM 736 O O . THR A 1 93 ? 12.204 -3.135 -2.211 1.00 97.06 93 THR A O 1
ATOM 739 N N . CYS A 1 94 ? 11.398 -1.058 -2.047 1.00 97.25 94 CYS A N 1
ATOM 740 C CA . CYS A 1 94 ? 10.938 -0.975 -3.428 1.00 97.25 94 CYS A CA 1
ATOM 741 C C . CYS A 1 94 ? 11.031 0.475 -3.876 1.00 97.25 94 CYS A C 1
ATOM 743 O O . CYS A 1 94 ? 10.431 1.347 -3.252 1.00 97.25 94 CYS A O 1
ATOM 745 N N . ARG A 1 95 ? 11.773 0.728 -4.952 1.00 96.88 95 ARG A N 1
ATOM 746 C CA . ARG A 1 95 ? 11.959 2.081 -5.453 1.00 96.88 95 ARG A CA 1
ATOM 747 C C . ARG A 1 95 ? 10.791 2.492 -6.339 1.00 96.88 95 ARG A C 1
ATOM 749 O O . ARG A 1 95 ? 10.335 1.708 -7.173 1.00 96.88 95 ARG A O 1
ATOM 756 N N . PHE A 1 96 ? 10.347 3.729 -6.158 1.00 96.38 96 PHE A N 1
ATOM 757 C CA . PHE A 1 96 ? 9.502 4.444 -7.106 1.00 96.38 96 PHE A CA 1
ATOM 758 C C . PHE A 1 96 ? 10.190 5.765 -7.432 1.00 96.38 96 PHE A C 1
ATOM 760 O O . PHE A 1 96 ? 10.546 6.526 -6.536 1.00 96.38 96 PHE A O 1
ATOM 767 N N . THR A 1 97 ? 10.388 6.053 -8.714 1.00 96.12 97 THR A N 1
ATOM 768 C CA . THR A 1 97 ? 10.672 7.431 -9.133 1.00 96.12 97 THR A CA 1
ATOM 769 C C . THR A 1 97 ? 9.425 8.303 -8.925 1.00 96.12 97 THR A C 1
ATOM 771 O O . THR A 1 97 ? 8.308 7.774 -8.926 1.00 96.12 97 THR A O 1
ATOM 774 N N . PRO A 1 98 ? 9.560 9.638 -8.825 1.00 96.38 98 PRO A N 1
ATOM 775 C CA . PRO A 1 98 ? 8.401 10.526 -8.709 1.00 96.38 98 PRO A CA 1
ATOM 776 C C . PRO A 1 98 ? 7.364 10.335 -9.831 1.00 96.38 98 PRO A C 1
ATOM 778 O O . PRO A 1 98 ? 6.160 10.452 -9.608 1.00 96.38 98 PRO A O 1
ATOM 781 N N . GLN A 1 99 ? 7.816 10.018 -11.047 1.00 97.31 99 GLN A N 1
ATOM 782 C CA . GLN A 1 99 ? 6.952 9.736 -12.193 1.00 97.31 99 GLN A CA 1
ATOM 783 C C . GLN A 1 99 ? 6.233 8.393 -12.037 1.00 97.31 99 GLN A C 1
ATOM 785 O O . GLN A 1 99 ? 5.027 8.326 -12.263 1.00 97.31 99 GLN A O 1
ATOM 790 N N . GLU A 1 100 ? 6.948 7.347 -11.614 1.00 96.69 100 GLU A N 1
ATOM 791 C CA . GLU A 1 100 ? 6.353 6.033 -11.350 1.00 96.69 100 GLU A CA 1
ATOM 792 C C . GLU A 1 100 ? 5.300 6.104 -10.243 1.00 96.69 100 GLU A C 1
ATOM 794 O O . GLU A 1 100 ? 4.232 5.515 -10.392 1.00 96.69 100 GLU A O 1
ATOM 799 N N . GLU A 1 101 ? 5.573 6.831 -9.156 1.00 97.31 101 GLU A N 1
ATOM 800 C CA . GLU A 1 101 ? 4.627 7.009 -8.053 1.00 97.31 101 GLU A CA 1
ATOM 801 C C . GLU A 1 101 ? 3.391 7.794 -8.503 1.00 97.31 101 GLU A C 1
ATOM 803 O O . GLU A 1 101 ? 2.267 7.343 -8.283 1.00 97.31 101 GLU A O 1
ATOM 808 N N . ARG A 1 102 ? 3.579 8.918 -9.211 1.00 97.50 102 ARG A N 1
ATOM 809 C CA . ARG A 1 102 ? 2.478 9.699 -9.796 1.00 97.50 102 ARG A CA 1
ATOM 810 C C . ARG A 1 102 ? 1.583 8.832 -10.676 1.00 97.50 102 ARG A C 1
ATOM 812 O O . ARG A 1 102 ? 0.364 8.872 -10.525 1.00 97.50 102 ARG A O 1
ATOM 819 N N . ASP A 1 103 ? 2.176 8.097 -11.614 1.00 97.88 103 ASP A N 1
ATOM 820 C CA . ASP A 1 103 ? 1.423 7.294 -12.577 1.00 97.88 103 ASP A CA 1
ATOM 821 C C . ASP A 1 103 ? 0.734 6.115 -11.880 1.00 97.88 103 ASP A C 1
ATOM 823 O O . ASP A 1 103 ? -0.428 5.829 -12.154 1.00 97.88 103 ASP A O 1
ATOM 827 N N . PHE A 1 104 ? 1.386 5.494 -10.891 1.00 98.25 104 PHE A N 1
ATOM 828 C CA . PHE A 1 104 ? 0.754 4.465 -10.071 1.00 98.25 104 PHE A CA 1
ATOM 829 C C . PHE A 1 104 ? -0.456 4.993 -9.289 1.00 98.25 104 PHE A C 1
ATOM 831 O O . PHE A 1 104 ? -1.500 4.340 -9.277 1.00 98.25 104 PHE A O 1
ATOM 838 N N . ILE A 1 105 ? -0.353 6.178 -8.677 1.00 98.06 105 ILE A N 1
ATOM 839 C CA . ILE A 1 105 ? -1.476 6.813 -7.975 1.00 98.06 105 ILE A CA 1
ATOM 840 C C . ILE A 1 105 ? -2.605 7.144 -8.953 1.00 98.06 105 ILE A C 1
ATOM 842 O O . ILE A 1 105 ? -3.743 6.758 -8.707 1.00 98.06 105 ILE A O 1
ATOM 846 N N . ARG A 1 106 ? -2.307 7.843 -10.054 1.00 98.25 106 ARG A N 1
ATOM 847 C CA . ARG A 1 106 ? -3.320 8.320 -11.008 1.00 98.25 106 ARG A CA 1
ATOM 848 C C . ARG A 1 106 ? -4.066 7.171 -11.684 1.00 98.25 106 ARG A C 1
ATOM 850 O O . ARG A 1 106 ? -5.283 7.246 -11.811 1.00 98.25 106 ARG A O 1
ATOM 857 N N . ASP A 1 107 ? -3.339 6.146 -12.123 1.00 98.38 107 ASP A N 1
ATOM 858 C CA . ASP A 1 107 ? -3.872 5.150 -13.057 1.00 98.38 107 ASP A CA 1
ATOM 859 C C . ASP A 1 107 ? -4.286 3.836 -12.379 1.00 98.38 107 ASP A C 1
ATOM 861 O O . ASP A 1 107 ? -4.965 3.019 -13.005 1.00 98.38 107 ASP A O 1
ATOM 865 N N . HIS A 1 108 ? -3.879 3.598 -11.123 1.00 98.31 108 HIS A N 1
ATOM 866 C CA . HIS A 1 108 ? -4.115 2.311 -10.456 1.00 98.31 108 HIS A CA 1
ATOM 867 C C . HIS A 1 108 ? -4.567 2.396 -8.999 1.00 98.31 108 HIS A C 1
ATOM 869 O O . HIS A 1 108 ? -5.528 1.723 -8.651 1.00 98.31 108 HIS A O 1
ATOM 875 N N . LEU A 1 109 ? -3.857 3.125 -8.131 1.00 97.44 109 LEU A N 1
ATOM 876 C CA . LEU A 1 109 ? -4.160 3.121 -6.692 1.00 97.44 109 LEU A CA 1
ATOM 877 C C . LEU A 1 109 ? -5.296 4.084 -6.317 1.00 97.44 109 LEU A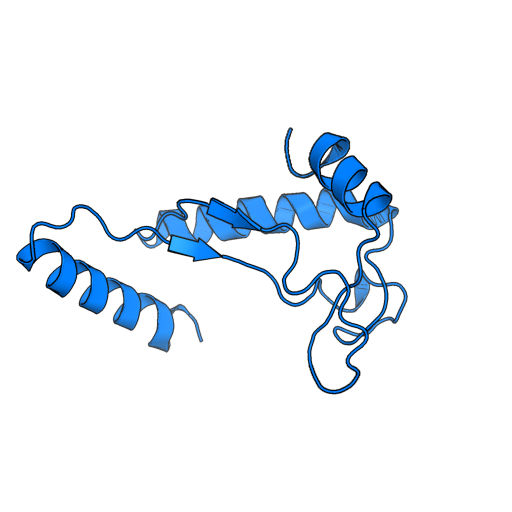 C 1
ATOM 879 O O . LEU A 1 109 ? -6.014 3.824 -5.357 1.00 97.44 109 LEU A O 1
ATOM 883 N N . GLY A 1 110 ? -5.402 5.214 -7.016 1.00 96.50 110 GLY A N 1
ATOM 884 C CA . GLY A 1 110 ? -6.399 6.252 -6.767 1.00 96.50 110 GLY A CA 1
ATOM 885 C C . GLY A 1 110 ? -7.813 5.933 -7.275 1.00 96.50 110 GLY A C 1
ATOM 886 O O . GLY A 1 110 ? -8.746 6.196 -6.514 1.00 96.50 110 GLY A O 1
ATOM 887 N N . PRO A 1 111 ? -7.989 5.442 -8.522 1.00 95.88 111 PRO A N 1
ATOM 888 C CA . PRO A 1 111 ? -9.293 5.026 -9.053 1.00 95.88 111 PRO A CA 1
ATOM 889 C C . PRO A 1 111 ? -9.934 3.875 -8.268 1.00 95.88 111 PRO A C 1
ATOM 891 O O . PRO A 1 111 ? -11.167 3.940 -8.062 1.00 95.88 111 PRO A O 1
#

Nearest PDB structures (foldseek):
  2wnw-assembly1_B  TM=9.400E-01  e=1.783E-07  Salmonella enterica subsp. enterica serovar Typhimurium str. LT2
  5ngl-assembly2_B  TM=8.508E-01  e=2.185E-07  Bacteroides thetaiotaomicron
  7n6o-assembly2_B  TM=8.778E-01  e=4.017E-07  Acetivibrio clariflavus DSM 19732
  5ngl-assembly1_A  TM=8.504E-01  e=5.266E-07  Bacteroides thetaiotaomicron
  8idq-assembly2_B  TM=9.401E-01  e=1.659E-04  Talaromyces pinophilus

Mean predicted aligned error: 3.66 Å

Secondary structure (DSSP, 8-state):
-GGGTHHHHHHHHHHHHHTTTS-SPP-EE--S---GGGBTTSSSSSSBB-GGGHHHHHHHHHHHHHHHHHTT---SEE-SSSSTT---SSS---B--HHHHHHHIIIII--

Solvent-accessible surface area (backbone atoms only — not comparable to full-atom values): 6270 Å² total; per-residue (Å²): 108,53,85,80,46,52,51,58,49,50,52,55,51,43,57,60,38,65,77,65,79,79,59,83,84,77,36,73,48,60,46,42,47,65,61,25,90,46,25,72,56,61,29,37,41,29,45,32,73,37,72,93,37,43,60,60,52,30,51,48,53,53,55,51,44,51,54,32,36,76,73,75,51,56,62,71,45,72,50,94,46,38,67,32,83,43,78,51,80,86,50,58,17,28,37,47,53,77,66,55,46,50,50,42,38,68,76,39,59,66,111

Organism: Alexandrium catenella (NCBI:txid2925)

InterPro domains:
  IPR001139 Glycoside hydrolase family 30 [PTHR11069] (5-111)
  IPR017853 Glycoside hydrolase superfamily [SSF51445] (8-109)
  IPR033453 Glycosyl hydrolase family 30, TIM-barrel domain [PF02055] (7-111)

Sequence (111 aa):
RYRKATLPMLRRAREAAGDSGGGPLKLVASPWSPPAWMKTSRSMIQGHLEEKYRGAWAGYFVRFAEAFAAEGAPLWAVTVQNEVESENDRWETCRFTPQEERDFIRDHLGP

Foldseek 3Di:
DCVVPVLVVVVVVQVVVVVVPPDGDAAEEADLADQLVQFPNSDLADGAGDPVCLQVVLVVVVVVQVVCVVSVHHHPYYDPHDPQCDNDRPDGHHHDDPVRRVCSCVPHNVD

Radius of gyration: 15.9 Å; Cα contacts (8 Å, |Δi|>4): 150; chains: 1; bounding box: 34×26×44 Å